Protein AF-0000000072276177 (afdb_homodimer)

Foldseek 3Di:
DDDDDDDDPVVVVVLVVCCVVPVDVDSVRVVVVVVVVVVVVVVVVVVVVVVVVVVVVVVVVVVVVVVVVVVVVVVVVVVVVVD/DDDDDDDDPVVVVVLVCCCVVPVDVDSVRVVVVVVVVVVVVVVVVVVVVVVVVVVVVVVVVVVVVVVVVVVVVVVVVVVVVVD

Nearest PDB structures (foldseek):
  5zkt-assembly1_A  TM=6.495E-01  e=1.873E+00  Oryza sativa Japonica Group
  7vp2-assembly1_B  TM=6.411E-01  e=3.601E+00  Arabidopsis thaliana
  5zkt-assembly1_A  TM=6.500E-01  e=2.002E+00  Oryza sativa Japonica Group
  7vp5-assembly1_B  TM=6.465E-01  e=2.765E+00  Arabidopsis thaliana
  7vp2-assembly1_B  TM=6.416E-01  e=3.818E+00  Arabidopsis thaliana

Sequence (166 aa):
MSTNVHLTPDLERFARDCVEGGRYNNLSEVVRSGLRLLQEAEDRRRRFQSMVEAAEAEADREGSVDLEGVLAEIDGIIDASRQMSTNVHLTPDLERFARDCVEGGRYNNLSEVVRSGLRLLQEAEDRRRRFQSMVEAAEAEADREGSVDLEGVLAEIDGIIDASRQ

Solvent-accessible surface area (backbone atoms only — not comparable to full-atom values): 8896 Å² total; per-residue (Å²): 102,80,44,80,29,57,47,54,73,68,55,46,50,50,43,50,48,40,31,75,72,62,80,28,91,37,64,32,52,46,50,50,52,5,41,51,52,40,51,52,51,51,52,52,51,52,50,51,53,50,51,51,52,51,50,51,53,51,50,52,50,53,52,52,51,52,51,52,49,51,52,50,50,50,51,51,51,54,58,62,65,75,109,100,79,45,81,29,57,47,55,70,69,56,46,51,49,44,48,49,39,31,75,71,61,81,29,92,39,63,31,54,46,49,51,52,6,42,50,51,41,50,52,50,51,52,52,51,51,52,50,52,50,52,51,53,50,51,49,54,51,49,53,50,54,52,50,50,51,52,51,50,52,53,50,52,51,51,50,52,54,59,58,66,75,107

pLDDT: mean 91.01, std 6.99, range [69.88, 98.5]

InterPro domains:
  IPR010985 Ribbon-helix-helix [SSF47598] (3-43)
  IPR022789 Antitoxin ParD [PF03693] (3-73)
  IPR022789 Antitoxin ParD [PTHR36582] (2-74)
  IPR022789 Antitoxin ParD [TIGR02606] (2-62)
  IPR038296 Antitoxin ParD superfamily [G3DSA:6.10.10.120] (9-78)

Structure (mmCIF, N/CA/C/O backbone):
data_AF-0000000072276177-model_v1
#
loop_
_entity.id
_entity.type
_entity.pdbx_description
1 polymer 'Predicted transcriptional regulators containing the CopG/Arc/MetJ DNA-binding domain'
#
loop_
_atom_site.group_PDB
_atom_site.id
_atom_site.type_symbol
_atom_site.label_atom_id
_atom_site.label_alt_id
_atom_site.label_comp_id
_atom_site.label_asym_id
_atom_site.label_entity_id
_atom_site.label_seq_id
_atom_site.pdbx_PDB_ins_code
_atom_site.Cartn_x
_atom_site.Cartn_y
_atom_site.Cartn_z
_atom_site.occupancy
_atom_site.B_iso_or_equiv
_atom_site.auth_seq_id
_atom_site.auth_comp_id
_atom_site.auth_asym_id
_atom_site.auth_atom_id
_atom_site.pdbx_PDB_model_num
ATOM 1 N N . MET A 1 1 ? 23.438 -3.168 7.363 1 72.31 1 MET A N 1
ATOM 2 C CA . MET A 1 1 ? 24.188 -3.172 6.113 1 72.31 1 MET A CA 1
ATOM 3 C C . MET A 1 1 ? 23.672 -2.1 5.16 1 72.31 1 MET A C 1
ATOM 5 O O . MET A 1 1 ? 22.484 -1.741 5.207 1 72.31 1 MET A O 1
ATOM 9 N N . SER A 1 2 ? 24.516 -1.296 4.633 1 89.12 2 SER A N 1
ATOM 10 C CA . SER A 1 2 ? 24.172 -0.251 3.678 1 89.12 2 SER A CA 1
ATOM 11 C C . SER A 1 2 ? 23.906 -0.836 2.293 1 89.12 2 SER A C 1
ATOM 13 O O . SER A 1 2 ? 24.547 -1.812 1.896 1 89.12 2 SER A O 1
ATOM 15 N N . THR A 1 3 ? 22.875 -0.437 1.568 1 91.56 3 THR A N 1
ATOM 16 C CA . THR A 1 3 ? 22.484 -0.865 0.228 1 91.56 3 THR A CA 1
ATOM 17 C C . THR A 1 3 ? 22.516 0.312 -0.742 1 91.56 3 THR A C 1
ATOM 19 O O . THR A 1 3 ? 21.984 1.385 -0.435 1 91.56 3 THR A O 1
ATOM 22 N N . ASN A 1 4 ? 23.188 0.06 -1.918 1 95.5 4 ASN A N 1
ATOM 23 C CA . ASN A 1 4 ? 23.203 1.071 -2.969 1 95.5 4 ASN A CA 1
ATOM 24 C C . ASN A 1 4 ? 22.109 0.831 -4.004 1 95.5 4 ASN A C 1
ATOM 26 O O . ASN A 1 4 ? 22.062 -0.233 -4.625 1 95.5 4 ASN A O 1
ATOM 30 N N . VAL A 1 5 ? 21.297 1.894 -4.16 1 96.62 5 VAL A N 1
ATOM 31 C CA . VAL A 1 5 ? 20.172 1.716 -5.078 1 96.62 5 VAL A CA 1
ATOM 32 C C . VAL A 1 5 ? 20.094 2.91 -6.027 1 96.62 5 VAL A C 1
ATOM 34 O O . VAL A 1 5 ? 20.547 4.008 -5.691 1 96.62 5 VAL A O 1
ATOM 37 N N . HIS A 1 6 ? 19.562 2.607 -7.246 1 97 6 HIS A N 1
ATOM 38 C CA . HIS A 1 6 ? 19.312 3.654 -8.234 1 97 6 HIS A CA 1
ATOM 39 C C . HIS A 1 6 ? 17.828 4.051 -8.25 1 97 6 HIS A C 1
ATOM 41 O O . HIS A 1 6 ? 16.953 3.201 -8.445 1 97 6 HIS A O 1
ATOM 47 N N . LEU A 1 7 ? 17.672 5.391 -8.008 1 97.44 7 LEU A N 1
ATOM 48 C CA . LEU A 1 7 ? 16.312 5.918 -8.023 1 97.44 7 LEU A CA 1
ATOM 49 C C . LEU A 1 7 ? 16.078 6.762 -9.273 1 97.44 7 LEU A C 1
ATOM 51 O O . LEU A 1 7 ? 17.016 7.34 -9.828 1 97.44 7 LEU A O 1
ATOM 55 N N . THR A 1 8 ? 14.836 6.762 -9.758 1 97 8 THR A N 1
ATOM 56 C CA . THR A 1 8 ? 14.461 7.738 -10.773 1 97 8 THR A CA 1
ATOM 57 C C . THR A 1 8 ? 14.438 9.148 -10.188 1 97 8 THR A C 1
ATOM 59 O O . THR A 1 8 ? 14.297 9.32 -8.977 1 97 8 THR A O 1
ATOM 62 N N . PRO A 1 9 ? 14.547 10.172 -11.039 1 96.81 9 PRO A N 1
ATOM 63 C CA . PRO A 1 9 ? 14.5 11.547 -10.547 1 96.81 9 PRO A CA 1
ATOM 64 C C . PRO A 1 9 ? 13.234 11.852 -9.75 1 96.81 9 PRO A C 1
ATOM 66 O O . PRO A 1 9 ? 13.289 12.531 -8.727 1 96.81 9 PRO A O 1
ATOM 69 N N . ASP A 1 10 ? 12.125 11.32 -10.195 1 97 10 ASP A N 1
ATOM 70 C CA . ASP A 1 10 ? 10.844 11.57 -9.547 1 97 10 ASP A CA 1
ATOM 71 C C . ASP A 1 10 ? 10.805 10.969 -8.148 1 97 10 ASP A C 1
ATOM 73 O O . ASP A 1 10 ? 10.375 11.617 -7.191 1 97 10 ASP A O 1
ATOM 77 N N . LEU A 1 11 ? 11.32 9.781 -8.039 1 97.44 11 LEU A N 1
ATOM 78 C CA . LEU A 1 11 ? 11.305 9.109 -6.746 1 97.44 11 LEU A CA 1
ATOM 79 C C . LEU A 1 11 ? 12.32 9.727 -5.793 1 97.44 11 LEU A C 1
ATOM 81 O O . LEU A 1 11 ? 12.094 9.781 -4.586 1 97.44 11 LEU A O 1
ATOM 85 N N . GLU A 1 12 ? 13.383 10.148 -6.363 1 96.81 12 GLU A N 1
ATOM 86 C CA . GLU A 1 12 ? 14.375 10.859 -5.559 1 96.81 12 GLU A CA 1
ATOM 87 C C . GLU A 1 12 ? 13.789 12.141 -4.977 1 96.81 12 GLU A C 1
ATOM 89 O O . GLU A 1 12 ? 13.969 12.43 -3.791 1 96.81 12 GLU A O 1
ATOM 94 N N . ARG A 1 13 ? 13.156 12.898 -5.805 1 96.75 13 ARG A N 1
ATOM 95 C CA . ARG A 1 13 ? 12.516 14.133 -5.352 1 96.75 13 ARG A CA 1
ATOM 96 C C . ARG A 1 13 ? 11.469 13.844 -4.281 1 96.75 13 ARG A C 1
ATOM 98 O O . ARG A 1 13 ? 11.43 14.523 -3.25 1 96.75 13 ARG A O 1
ATOM 105 N N . PHE A 1 14 ? 10.703 12.828 -4.508 1 97.62 14 PHE A N 1
ATOM 106 C CA . PHE A 1 14 ? 9.672 12.438 -3.551 1 97.62 14 PHE A CA 1
ATOM 107 C C . PHE A 1 14 ? 10.289 12.102 -2.197 1 97.62 14 PHE A C 1
ATOM 109 O O . PHE A 1 14 ? 9.82 12.586 -1.162 1 97.62 14 PHE A O 1
ATOM 116 N N . ALA A 1 15 ? 11.344 11.312 -2.25 1 97.19 15 ALA A N 1
ATOM 117 C CA . ALA A 1 15 ? 11.992 10.898 -1.007 1 97.19 15 ALA A CA 1
ATOM 118 C C . ALA A 1 15 ? 12.57 12.094 -0.262 1 97.19 15 ALA A C 1
ATOM 120 O O . ALA A 1 15 ? 12.43 12.203 0.959 1 97.19 15 ALA A O 1
ATOM 121 N N . ARG A 1 16 ? 13.133 13.039 -1.008 1 96.38 16 ARG A N 1
ATOM 122 C CA . ARG A 1 16 ? 13.695 14.242 -0.401 1 96.38 16 ARG A CA 1
ATOM 123 C C . ARG A 1 16 ? 12.594 15.109 0.206 1 96.38 16 ARG A C 1
ATOM 125 O O . ARG A 1 16 ? 12.766 15.664 1.296 1 96.38 16 ARG A O 1
ATOM 132 N N . ASP A 1 17 ? 11.523 15.219 -0.535 1 96.19 17 ASP A N 1
ATOM 133 C CA . ASP A 1 17 ? 10.391 16 -0.046 1 96.19 17 ASP A CA 1
ATOM 134 C C . ASP A 1 17 ? 9.852 15.43 1.265 1 96.19 17 ASP A C 1
ATOM 136 O O . ASP A 1 17 ? 9.453 16.172 2.158 1 96.19 17 ASP A O 1
ATOM 140 N N . CYS A 1 18 ? 9.875 14.133 1.376 1 95.44 18 CYS A N 1
ATOM 141 C CA . CYS A 1 18 ? 9.414 13.461 2.59 1 95.44 18 CYS A CA 1
ATOM 142 C C . CYS A 1 18 ? 10.305 13.82 3.775 1 95.44 18 CYS A C 1
ATOM 144 O O . CYS A 1 18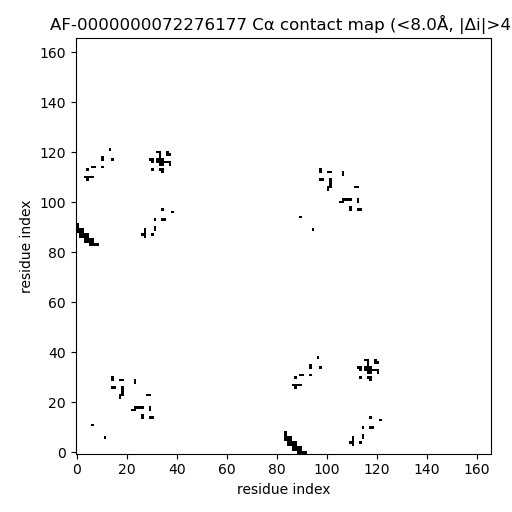 ? 9.812 14.039 4.883 1 95.44 18 CYS A O 1
ATOM 146 N N . VAL A 1 19 ? 11.562 13.859 3.527 1 97.06 19 VAL A N 1
ATOM 147 C CA . VAL A 1 19 ? 12.516 14.188 4.586 1 97.06 19 VAL A CA 1
ATOM 148 C C . VAL A 1 19 ? 12.383 15.656 4.969 1 97.06 19 VAL A C 1
ATOM 150 O O . VAL A 1 19 ? 12.305 15.992 6.152 1 97.06 19 VAL A O 1
ATOM 153 N N . GLU A 1 20 ? 12.25 16.531 3.977 1 96.12 20 GLU A N 1
ATOM 154 C CA . GLU A 1 20 ? 12.164 17.969 4.191 1 96.12 20 GLU A CA 1
ATOM 155 C C . GLU A 1 20 ? 10.859 18.359 4.879 1 96.12 20 GLU A C 1
ATOM 157 O O . GLU A 1 20 ? 10.812 19.312 5.656 1 96.12 20 GLU A O 1
ATOM 162 N N . GLY A 1 21 ? 9.82 17.578 4.574 1 93.25 21 GLY A N 1
ATOM 163 C CA . GLY A 1 21 ? 8.516 17.828 5.16 1 93.25 21 GLY A CA 1
ATOM 164 C C . GLY A 1 21 ? 8.406 17.375 6.602 1 93.25 21 GLY A C 1
ATOM 165 O O . GLY A 1 21 ? 7.41 17.656 7.273 1 93.25 21 GLY A O 1
ATOM 166 N N . GLY A 1 22 ? 9.469 16.625 7.066 1 90.81 22 GLY A N 1
ATOM 167 C CA . GLY A 1 22 ? 9.539 16.266 8.477 1 90.81 22 GLY A CA 1
ATOM 168 C C . GLY A 1 22 ? 8.906 14.922 8.781 1 90.81 22 GLY A C 1
ATOM 169 O O . GLY A 1 22 ? 8.867 14.5 9.938 1 90.81 22 GLY A O 1
ATOM 170 N N . ARG A 1 23 ? 8.492 14.211 7.961 1 87.69 23 ARG A N 1
ATOM 171 C CA . ARG A 1 23 ? 7.82 12.938 8.172 1 87.69 23 ARG A CA 1
ATOM 172 C C . ARG A 1 23 ? 8.836 11.82 8.438 1 87.69 23 ARG A C 1
ATOM 174 O O . ARG A 1 23 ? 8.508 10.82 9.07 1 87.69 23 ARG A O 1
ATOM 181 N N . TYR A 1 24 ? 9.953 12.086 7.93 1 95.44 24 TYR A N 1
ATOM 182 C CA . TYR A 1 24 ? 11.039 11.125 8.055 1 95.44 24 TYR A CA 1
ATOM 183 C C . TYR A 1 24 ? 12.344 11.812 8.438 1 95.44 24 TYR A C 1
ATOM 185 O O . TYR A 1 24 ? 12.586 12.961 8.055 1 95.44 24 TYR A O 1
ATOM 193 N N . ASN A 1 25 ? 13.141 11.125 9.102 1 96.12 25 ASN A N 1
ATOM 194 C CA . ASN A 1 25 ? 14.398 11.703 9.57 1 96.12 25 ASN A CA 1
ATOM 195 C C . ASN A 1 25 ? 15.461 11.703 8.477 1 96.12 25 ASN A C 1
ATOM 197 O O . ASN A 1 25 ? 16.391 12.508 8.508 1 96.12 25 ASN A O 1
ATOM 201 N N . ASN A 1 26 ? 15.406 10.711 7.625 1 96.69 26 ASN A N 1
ATOM 202 C CA . ASN A 1 26 ? 16.391 10.594 6.559 1 96.69 26 ASN A CA 1
ATOM 203 C C . ASN A 1 26 ? 15.883 9.711 5.418 1 96.69 26 ASN A C 1
ATOM 205 O O . ASN A 1 26 ? 14.781 9.164 5.5 1 96.69 26 ASN A O 1
ATOM 209 N N . LEU A 1 27 ? 16.625 9.625 4.395 1 96.06 27 LEU A N 1
ATOM 210 C CA . LEU A 1 27 ? 16.25 8.891 3.188 1 96.06 27 LEU A CA 1
ATOM 211 C C . LEU A 1 27 ? 16.094 7.406 3.482 1 96.06 27 LEU A C 1
ATOM 213 O O . LEU A 1 27 ? 15.211 6.75 2.92 1 96.06 27 LEU A O 1
ATOM 217 N N . SER A 1 28 ? 16.922 6.855 4.379 1 97.69 28 SER A N 1
ATOM 218 C CA . SER A 1 28 ? 16.812 5.445 4.738 1 97.69 28 SER A CA 1
ATOM 219 C C . SER A 1 28 ? 15.453 5.129 5.355 1 97.69 28 SER A C 1
ATOM 221 O O . SER A 1 28 ? 14.875 4.078 5.082 1 97.69 28 SER A O 1
ATOM 223 N N . GLU A 1 29 ? 15 6.07 6.133 1 98.06 29 GLU A N 1
ATOM 224 C CA . GLU A 1 29 ? 13.695 5.887 6.754 1 98.06 29 GLU A CA 1
ATOM 225 C C . GLU A 1 29 ? 12.578 5.883 5.707 1 98.06 29 GLU A C 1
ATOM 227 O O . GLU A 1 29 ? 11.633 5.098 5.805 1 98.06 29 GLU A O 1
ATOM 232 N N . VAL A 1 30 ? 12.68 6.641 4.738 1 98.25 30 VAL A N 1
ATOM 233 C CA . VAL A 1 30 ? 11.711 6.703 3.652 1 98.25 30 VAL A CA 1
ATOM 234 C C . VAL A 1 30 ? 11.703 5.379 2.891 1 98.25 30 VAL A C 1
ATOM 236 O O . VAL A 1 30 ? 10.641 4.789 2.676 1 98.25 30 VAL A O 1
ATOM 239 N N . VAL A 1 31 ? 12.852 4.914 2.561 1 98 31 VAL A N 1
ATOM 240 C CA . VAL A 1 31 ? 13 3.684 1.792 1 98 31 VAL A CA 1
ATOM 241 C C . VAL A 1 31 ? 12.453 2.504 2.596 1 98 31 VAL A C 1
ATOM 243 O O . VAL A 1 31 ? 11.719 1.673 2.064 1 98 31 VAL A O 1
ATOM 246 N N . ARG A 1 32 ? 12.797 2.492 3.916 1 98.25 32 ARG A N 1
ATOM 247 C CA . ARG A 1 32 ? 12.305 1.404 4.75 1 98.25 32 ARG A CA 1
ATOM 248 C C . ARG A 1 32 ? 10.781 1.418 4.816 1 98.25 32 ARG A C 1
ATOM 250 O O . ARG A 1 32 ? 10.141 0.364 4.766 1 98.25 32 ARG A O 1
ATOM 257 N N . SER A 1 33 ? 10.219 2.59 4.887 1 98.38 33 SER A N 1
ATOM 258 C CA . SER A 1 33 ? 8.766 2.705 4.898 1 98.38 33 SER A CA 1
ATOM 259 C C . SER A 1 33 ? 8.156 2.195 3.594 1 98.38 33 SER A C 1
ATOM 261 O O . SER A 1 33 ? 7.16 1.474 3.609 1 98.38 33 SER A O 1
ATOM 263 N N . GLY A 1 34 ? 8.773 2.537 2.455 1 98.5 34 GLY A N 1
ATOM 264 C CA . GLY A 1 34 ? 8.32 2.018 1.173 1 98.5 34 GLY A CA 1
ATOM 265 C C . GLY A 1 34 ? 8.406 0.505 1.08 1 98.5 34 GLY A C 1
ATOM 266 O O . GLY A 1 34 ? 7.461 -0.146 0.626 1 98.5 34 GLY A O 1
ATOM 267 N N . LEU A 1 35 ? 9.477 -0.053 1.535 1 98.5 35 LEU A N 1
ATOM 268 C CA . LEU A 1 35 ? 9.68 -1.496 1.465 1 98.5 35 LEU A CA 1
ATOM 269 C C . LEU A 1 35 ? 8.703 -2.225 2.387 1 98.5 35 LEU A C 1
ATOM 271 O O . LEU A 1 35 ? 8.266 -3.334 2.078 1 98.5 35 LEU A O 1
ATOM 275 N N . ARG A 1 36 ? 8.375 -1.591 3.537 1 98.44 36 ARG A N 1
ATOM 276 C CA . ARG A 1 36 ? 7.387 -2.197 4.422 1 98.44 36 ARG A CA 1
ATOM 277 C C . ARG A 1 36 ? 6.023 -2.271 3.744 1 98.44 36 ARG A C 1
ATOM 279 O O . ARG A 1 36 ? 5.316 -3.275 3.867 1 98.44 36 ARG A O 1
ATOM 286 N N . LEU A 1 37 ? 5.742 -1.209 3.041 1 97.94 37 LEU A N 1
ATOM 287 C CA . LEU A 1 37 ? 4.484 -1.208 2.307 1 97.94 37 LEU A CA 1
ATOM 288 C C . LEU A 1 37 ? 4.496 -2.27 1.211 1 97.94 37 LEU A C 1
ATOM 290 O O . LEU A 1 37 ? 3.498 -2.969 1.009 1 97.94 37 LEU A O 1
ATOM 294 N N . LEU A 1 38 ? 5.598 -2.406 0.466 1 98.19 38 LEU A N 1
ATOM 295 C CA . LEU A 1 38 ? 5.711 -3.422 -0.575 1 98.19 38 LEU A CA 1
ATOM 296 C C . LEU A 1 38 ? 5.617 -4.82 0.02 1 98.19 38 LEU A C 1
ATOM 298 O O . LEU A 1 38 ? 4.98 -5.707 -0.558 1 98.19 38 LEU A O 1
ATOM 302 N N . GLN A 1 39 ? 6.273 -5.039 1.139 1 97.81 39 GLN A N 1
ATOM 303 C CA . GLN A 1 39 ? 6.223 -6.328 1.82 1 97.81 39 GLN A CA 1
ATOM 304 C C . GLN A 1 39 ? 4.789 -6.695 2.199 1 97.81 39 GLN A C 1
ATOM 306 O O . GLN A 1 39 ? 4.355 -7.828 1.988 1 97.81 39 GLN A O 1
ATOM 311 N N . GLU A 1 40 ? 4.055 -5.742 2.777 1 96.75 40 GLU A N 1
ATOM 312 C CA . GLU A 1 40 ? 2.654 -5.953 3.137 1 96.75 40 GLU A CA 1
ATOM 313 C C . GLU A 1 40 ? 1.816 -6.293 1.907 1 96.75 40 GLU A C 1
ATOM 315 O O . GLU A 1 40 ? 0.972 -7.191 1.955 1 96.75 40 GLU A O 1
ATOM 320 N N . ALA A 1 41 ? 2.084 -5.578 0.858 1 94.38 41 ALA A N 1
ATOM 321 C CA . ALA A 1 41 ? 1.361 -5.816 -0.388 1 94.38 41 ALA A CA 1
ATOM 322 C C . ALA A 1 41 ? 1.628 -7.223 -0.915 1 94.38 41 ALA A C 1
ATOM 324 O O . ALA A 1 41 ? 0.706 -7.914 -1.355 1 94.38 41 ALA A O 1
ATOM 325 N N . GLU A 1 42 ? 2.891 -7.598 -0.87 1 94.69 42 GLU A N 1
ATOM 326 C CA . GLU A 1 42 ? 3.264 -8.93 -1.326 1 94.69 42 GLU A CA 1
ATOM 327 C C . GLU A 1 42 ? 2.627 -10.008 -0.457 1 94.69 42 GLU A C 1
ATOM 329 O O . GLU A 1 42 ? 2.191 -11.047 -0.964 1 94.69 42 GLU A O 1
ATOM 334 N N . ASP A 1 43 ? 2.547 -9.805 0.839 1 94.5 43 ASP A N 1
ATOM 335 C CA . ASP A 1 43 ? 1.921 -10.75 1.758 1 94.5 43 ASP A CA 1
ATOM 336 C C . ASP A 1 43 ? 0.431 -10.906 1.459 1 94.5 43 ASP A C 1
ATOM 338 O O . ASP A 1 43 ? -0.1 -12.016 1.471 1 94.5 43 ASP A O 1
ATOM 342 N N . ARG A 1 44 ? -0.207 -9.781 1.247 1 92.44 44 ARG A N 1
ATOM 343 C CA . ARG A 1 44 ? -1.624 -9.805 0.9 1 92.44 44 ARG A CA 1
ATOM 344 C C . ARG A 1 44 ? -1.857 -10.57 -0.397 1 92.44 44 ARG A C 1
ATOM 346 O O . ARG A 1 44 ? -2.791 -11.367 -0.492 1 92.44 44 ARG A O 1
ATOM 353 N N . ARG A 1 45 ? -1.051 -10.297 -1.385 1 91.19 45 ARG A N 1
ATOM 354 C CA . ARG A 1 45 ? -1.146 -10.992 -2.664 1 91.19 45 ARG A CA 1
ATOM 355 C C . ARG A 1 45 ? -0.985 -12.492 -2.48 1 91.19 45 ARG A C 1
ATOM 357 O O . ARG A 1 45 ? -1.738 -13.281 -3.059 1 91.19 45 ARG A O 1
ATOM 364 N N . ARG A 1 46 ? -0.028 -12.906 -1.72 1 90.88 46 ARG A N 1
ATOM 365 C CA . ARG A 1 46 ? 0.231 -14.328 -1.486 1 90.88 46 ARG A CA 1
ATOM 366 C C . ARG A 1 46 ? -0.943 -14.984 -0.773 1 90.88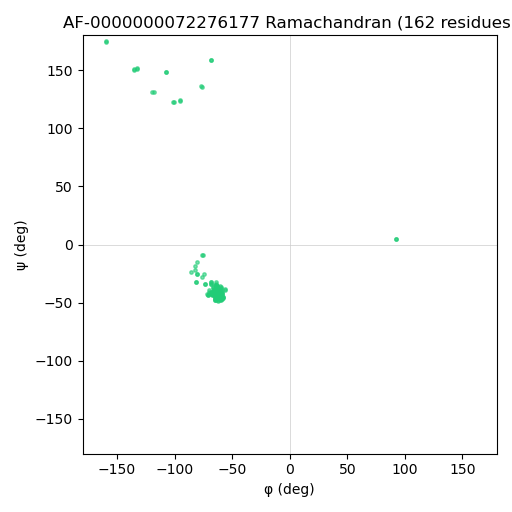 46 ARG A C 1
ATOM 368 O O . ARG A 1 46 ? -1.323 -16.109 -1.104 1 90.88 46 ARG A O 1
ATOM 375 N N . ARG A 1 47 ? -1.531 -14.32 0.176 1 92.88 47 ARG A N 1
ATOM 376 C CA . ARG A 1 47 ? -2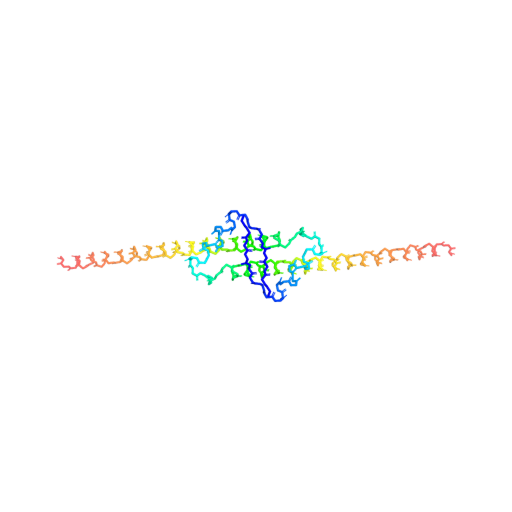.689 -14.836 0.894 1 92.88 47 ARG A CA 1
ATOM 377 C C . ARG A 1 47 ? -3.877 -15.023 -0.045 1 92.88 47 ARG A C 1
ATOM 379 O O . ARG A 1 47 ? -4.566 -16.047 0.013 1 92.88 47 ARG A O 1
ATOM 386 N N . PHE A 1 48 ? -4.098 -14.07 -0.817 1 91.62 48 PHE A N 1
ATOM 387 C CA . PHE A 1 48 ? -5.176 -14.148 -1.794 1 91.62 48 PHE A CA 1
ATOM 388 C C . PHE A 1 48 ? -4.957 -15.32 -2.748 1 91.62 48 PHE A C 1
ATOM 390 O O . PHE A 1 48 ? -5.871 -16.109 -2.994 1 91.62 48 PHE A O 1
ATOM 397 N N . GLN A 1 49 ? -3.752 -15.43 -3.268 1 91.5 49 GLN A N 1
ATOM 398 C CA . GLN A 1 49 ? -3.426 -16.516 -4.184 1 91.5 49 GLN A CA 1
ATOM 399 C C . GLN A 1 49 ? -3.631 -17.875 -3.523 1 91.5 49 GLN A C 1
ATOM 401 O O . GLN A 1 49 ? -4.16 -18.797 -4.145 1 91.5 49 GLN A O 1
ATOM 406 N N . SER A 1 50 ? -3.295 -17.953 -2.285 1 94.31 50 SER A N 1
ATOM 407 C CA . SER A 1 50 ? -3.475 -19.203 -1.539 1 94.31 50 SER A CA 1
ATOM 408 C C . SER A 1 50 ? -4.953 -19.531 -1.367 1 94.31 50 SER A C 1
ATOM 410 O O . SER A 1 50 ? -5.344 -20.703 -1.446 1 94.31 50 SER A O 1
ATOM 412 N N . MET A 1 51 ? -5.688 -18.5 -1.085 1 92.44 51 MET A N 1
ATOM 413 C CA . MET A 1 51 ? -7.133 -18.672 -0.947 1 92.44 51 MET A CA 1
ATOM 414 C C . MET A 1 51 ? -7.75 -19.156 -2.258 1 92.44 51 MET A C 1
ATOM 416 O O . MET A 1 51 ? -8.594 -20.047 -2.26 1 92.44 51 MET A O 1
ATOM 420 N N . VAL A 1 52 ? -7.344 -18.609 -3.348 1 93.31 52 VAL A N 1
ATOM 421 C CA . VAL A 1 52 ? -7.828 -18.969 -4.672 1 93.31 52 VAL A CA 1
ATOM 422 C C . VAL A 1 52 ? -7.438 -20.422 -4.984 1 93.31 52 VAL A C 1
ATOM 424 O O . VAL A 1 52 ? -8.266 -21.203 -5.449 1 93.31 52 VAL A O 1
ATOM 427 N N . GLU A 1 53 ? -6.195 -20.75 -4.75 1 93.62 53 GLU A N 1
ATOM 428 C CA . GLU A 1 53 ? -5.715 -22.109 -4.984 1 93.62 53 GLU A CA 1
ATOM 429 C C . GLU A 1 53 ? -6.504 -23.125 -4.156 1 93.62 53 GLU A C 1
ATOM 431 O O . GLU A 1 53 ? -6.859 -24.203 -4.652 1 93.62 53 GLU A O 1
ATOM 436 N N . ALA A 1 54 ? -6.801 -22.828 -2.92 1 92.5 54 ALA A N 1
ATOM 437 C CA . ALA A 1 54 ? -7.578 -23.703 -2.045 1 92.5 54 ALA A CA 1
ATOM 438 C C . ALA A 1 54 ? -9.008 -23.875 -2.562 1 92.5 54 ALA A C 1
ATOM 440 O O . ALA A 1 54 ? -9.555 -24.969 -2.547 1 92.5 54 ALA A O 1
ATOM 441 N N . ALA A 1 55 ? -9.562 -22.797 -2.99 1 88.94 55 ALA A N 1
ATOM 442 C CA . ALA A 1 55 ? -10.914 -22.797 -3.539 1 88.94 55 ALA A CA 1
ATOM 443 C C . ALA A 1 55 ? -10.984 -23.656 -4.809 1 88.94 55 ALA A C 1
ATOM 445 O O . ALA A 1 55 ? -11.938 -24.406 -5.004 1 88.94 55 ALA A O 1
ATOM 446 N N . GLU A 1 56 ? -10.047 -23.516 -5.602 1 92.25 56 GLU A N 1
ATOM 447 C CA . GLU A 1 56 ? -9.961 -24.297 -6.828 1 92.25 56 GLU A CA 1
ATOM 448 C C . GLU A 1 56 ? -9.781 -25.781 -6.52 1 92.25 56 GLU A C 1
ATOM 450 O O . GLU A 1 56 ? -10.414 -26.641 -7.152 1 92.25 56 GLU A O 1
ATOM 455 N N . ALA A 1 57 ? -8.992 -26.078 -5.594 1 92.06 57 ALA A N 1
ATOM 456 C CA . ALA A 1 57 ? -8.758 -27.469 -5.188 1 92.06 57 ALA A CA 1
ATOM 457 C C . ALA A 1 57 ? -10.031 -28.094 -4.633 1 92.06 57 ALA A C 1
ATOM 459 O O . ALA A 1 57 ? -10.328 -29.266 -4.922 1 92.06 57 ALA A O 1
ATOM 460 N N . GLU A 1 58 ? -10.789 -27.328 -3.812 1 88.88 58 GLU A N 1
ATOM 461 C CA . GLU A 1 58 ? -12.055 -27.797 -3.26 1 88.88 58 GLU A CA 1
ATOM 462 C C . GLU A 1 58 ? -13.086 -28.016 -4.359 1 88.88 58 GLU A C 1
ATOM 464 O O . GLU A 1 58 ? -13.797 -29.031 -4.355 1 88.88 58 GLU A O 1
ATOM 469 N N . ALA A 1 59 ? -13.102 -27.156 -5.305 1 88.12 59 ALA A N 1
ATOM 470 C CA . ALA A 1 59 ? -14.016 -27.281 -6.438 1 88.12 59 ALA A CA 1
ATOM 471 C C . ALA A 1 59 ? -13.672 -28.516 -7.281 1 88.12 59 ALA A C 1
ATOM 473 O O . ALA A 1 59 ? -14.57 -29.234 -7.711 1 88.12 59 ALA A O 1
ATOM 474 N N . ASP A 1 60 ? -12.492 -28.719 -7.465 1 88.75 60 ASP A N 1
ATOM 475 C CA . ASP A 1 60 ? -12.039 -29.891 -8.203 1 88.75 60 ASP A CA 1
ATOM 476 C C . ASP A 1 60 ? -12.414 -31.172 -7.473 1 88.75 60 ASP A C 1
ATOM 478 O O . ASP A 1 60 ? -12.82 -32.156 -8.102 1 88.75 60 ASP A O 1
ATOM 482 N N . ARG A 1 61 ? -12.383 -31.172 -6.176 1 89 61 ARG A N 1
ATOM 483 C CA . ARG A 1 61 ? -12.742 -32.344 -5.371 1 89 61 ARG A CA 1
ATOM 484 C C . ARG A 1 61 ? -14.242 -32.594 -5.414 1 89 61 ARG A C 1
ATOM 486 O O . ARG A 1 61 ? -14.672 -33.75 -5.559 1 89 61 ARG A O 1
ATOM 493 N N . GLU A 1 62 ? -14.984 -31.562 -5.309 1 82.69 62 GLU A N 1
ATOM 494 C CA . GLU A 1 62 ? -16.438 -31.703 -5.359 1 82.69 62 GLU A CA 1
ATOM 495 C C . GLU A 1 62 ? -16.906 -32.156 -6.742 1 82.69 62 GLU A C 1
ATOM 497 O O . GLU A 1 62 ? -17.812 -32.969 -6.859 1 82.69 62 GLU A O 1
ATOM 502 N N . GLY A 1 63 ? -16.297 -31.594 -7.688 1 79.31 63 GLY A N 1
ATOM 503 C CA . GLY A 1 63 ? -16.594 -32.031 -9.047 1 79.31 63 GLY A CA 1
ATOM 504 C C . GLY A 1 63 ? -16.219 -33.469 -9.305 1 79.31 63 GLY A C 1
ATOM 505 O O . GLY A 1 63 ? -16.953 -34.188 -9.984 1 79.31 63 GLY A O 1
ATOM 506 N N . SER A 1 64 ? -15.188 -33.938 -8.875 1 83.06 64 SER A N 1
ATOM 507 C CA . SER A 1 64 ? -14.734 -35.312 -9.008 1 83.06 64 SER A CA 1
ATOM 508 C C . SER A 1 64 ? -15.656 -36.281 -8.266 1 83.06 64 SER A C 1
ATOM 510 O O . SER A 1 64 ? -15.977 -37.344 -8.766 1 83.06 64 SER A O 1
ATOM 512 N N . VAL A 1 65 ? -16.219 -35.938 -7.16 1 82 65 VAL A N 1
ATOM 513 C CA . VAL A 1 65 ? -17.125 -36.75 -6.359 1 82 65 VAL A CA 1
ATOM 514 C C . VAL A 1 65 ? -18.453 -36.906 -7.086 1 82 65 VAL A C 1
ATOM 516 O O . VAL A 1 65 ? -19.016 -38 -7.117 1 82 65 VAL A O 1
ATOM 519 N N . ASP A 1 66 ? -18.844 -35.812 -7.648 1 76.94 66 ASP A N 1
ATOM 520 C CA . ASP A 1 66 ? -20.109 -35.875 -8.375 1 76.94 66 ASP A CA 1
ATOM 521 C C . ASP A 1 66 ? -20 -36.781 -9.586 1 76.94 66 ASP A C 1
ATOM 523 O O . ASP A 1 66 ? -20.891 -37.625 -9.812 1 76.94 66 ASP A O 1
ATOM 527 N N . LEU A 1 67 ? -18.922 -36.781 -10.297 1 81.12 67 LEU A N 1
ATOM 528 C CA . LEU A 1 67 ? -18.703 -37.625 -11.469 1 81.12 67 LEU A CA 1
ATOM 529 C C . LEU A 1 67 ? -18.609 -39.094 -11.07 1 81.12 67 LEU A C 1
ATOM 531 O O . L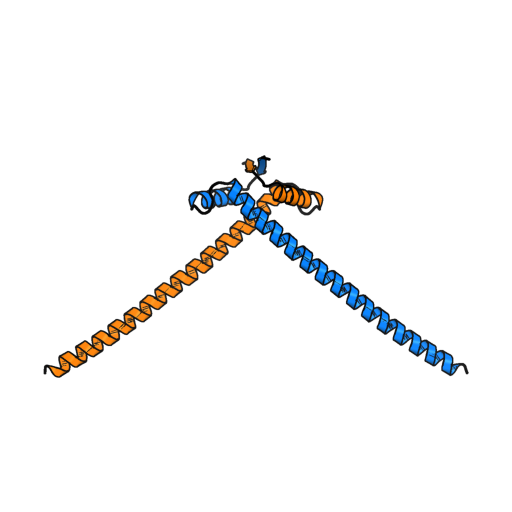EU A 1 67 ? -19.203 -39.938 -11.719 1 81.12 67 LEU A O 1
ATOM 535 N N . GLU A 1 68 ? -17.938 -39.312 -10.07 1 83.19 68 GLU A N 1
ATOM 536 C CA . GLU A 1 68 ? -17.812 -40.688 -9.57 1 83.19 68 GLU A CA 1
ATOM 537 C C . GLU A 1 68 ? -19.156 -41.219 -9.148 1 83.19 68 GLU A C 1
ATOM 539 O O . GLU A 1 68 ? -19.453 -42.406 -9.383 1 83.19 68 GLU A O 1
ATOM 544 N N . GLY A 1 69 ? -19.906 -40.406 -8.461 1 81.06 69 GLY A N 1
ATOM 545 C CA . GLY A 1 69 ? -21.25 -40.812 -8.109 1 81.06 69 GLY A CA 1
ATOM 546 C C . GLY A 1 69 ? -22.109 -41.156 -9.312 1 81.06 69 GLY A C 1
ATOM 547 O O . GLY A 1 69 ? -22.812 -42.156 -9.32 1 81.06 69 GLY A O 1
ATOM 548 N N . VAL A 1 70 ? -22.062 -40.344 -10.266 1 84.25 70 VAL A N 1
ATOM 549 C CA . VAL A 1 70 ? -22.828 -40.562 -11.477 1 84.25 70 VAL A CA 1
ATOM 550 C C . VAL A 1 70 ? -22.375 -41.844 -12.172 1 84.25 70 VAL A C 1
ATOM 552 O O . VAL A 1 70 ? -23.203 -42.625 -12.602 1 84.25 70 VAL A O 1
ATOM 555 N N . LEU A 1 71 ? -21.109 -42.094 -12.289 1 86.31 71 LEU A N 1
ATOM 556 C CA . LEU A 1 71 ? -20.562 -43.281 -12.938 1 86.31 71 LEU A CA 1
ATOM 557 C C . LEU A 1 71 ? -20.953 -44.531 -12.172 1 86.31 71 LEU A C 1
ATOM 559 O O . LEU A 1 71 ? -21.266 -45.562 -12.773 1 86.31 71 LEU A O 1
ATOM 563 N N . ALA A 1 72 ? -21 -44.438 -10.859 1 86.38 72 ALA A N 1
ATOM 564 C CA . ALA A 1 72 ? -21.422 -45.562 -10.023 1 86.38 72 ALA A CA 1
ATOM 565 C C . ALA A 1 72 ? -22.891 -45.906 -10.266 1 86.38 72 ALA A C 1
ATOM 567 O O . ALA A 1 72 ? -23.266 -47.094 -10.312 1 86.38 72 ALA A O 1
ATOM 568 N N . GLU A 1 73 ? -23.656 -44.812 -10.398 1 84.38 73 GLU A N 1
ATOM 569 C CA . GLU A 1 73 ? -25.078 -45.031 -10.664 1 84.38 73 GLU A CA 1
ATOM 570 C C . GLU A 1 73 ? -25.297 -45.688 -12.023 1 84.38 73 GLU A C 1
ATOM 572 O O . GLU A 1 73 ? -26.125 -46.594 -12.156 1 84.38 73 GLU A O 1
ATOM 577 N N . ILE A 1 74 ? -24.547 -45.281 -13.023 1 84.31 74 ILE A N 1
ATOM 578 C CA . ILE A 1 74 ? -24.641 -45.844 -14.367 1 84.31 74 ILE A CA 1
ATOM 579 C C . ILE A 1 74 ? -24.219 -47.312 -14.344 1 84.31 74 ILE A C 1
ATOM 581 O O . ILE A 1 74 ? -24.891 -48.188 -14.898 1 84.31 74 ILE A O 1
ATOM 585 N N . ASP A 1 75 ? -23.094 -47.5 -13.656 1 85.81 75 ASP A N 1
ATOM 586 C CA . ASP A 1 75 ? -22.625 -48.875 -13.508 1 85.81 75 ASP A CA 1
ATOM 587 C C . ASP A 1 75 ? -23.672 -49.75 -12.805 1 85.81 75 ASP A C 1
ATOM 589 O O . ASP A 1 75 ? -23.891 -50.906 -13.188 1 85.81 75 ASP A O 1
ATOM 593 N N . GLY A 1 76 ? -24.219 -49.156 -11.812 1 80.38 76 GLY A N 1
ATOM 594 C CA . GLY A 1 76 ? -25.312 -49.844 -11.125 1 80.38 76 GLY A CA 1
ATOM 595 C C . GLY A 1 76 ? -26.484 -50.156 -12.031 1 80.38 76 GLY A C 1
ATOM 596 O O . GLY A 1 76 ? -27.047 -51.25 -11.961 1 80.38 76 GLY A O 1
ATOM 597 N N . ILE A 1 77 ? -26.859 -49.25 -12.867 1 83.19 77 ILE A N 1
ATOM 598 C CA . ILE A 1 77 ? -27.984 -49.438 -13.773 1 83.19 77 ILE A CA 1
ATOM 599 C C . ILE A 1 77 ? -27.656 -50.5 -14.82 1 83.19 77 ILE A C 1
ATOM 601 O O . ILE A 1 77 ? -28.469 -51.375 -15.117 1 83.19 77 ILE A O 1
ATOM 605 N N . ILE A 1 78 ? -26.469 -50.5 -15.352 1 84.38 78 ILE A N 1
ATOM 606 C CA . ILE A 1 78 ? -26.016 -51.438 -16.359 1 84.38 78 ILE A CA 1
ATOM 607 C C . ILE A 1 78 ? -25.969 -52.844 -15.758 1 84.38 78 ILE A C 1
ATOM 609 O O . ILE A 1 78 ? -26.438 -53.812 -16.375 1 84.38 78 ILE A O 1
ATOM 613 N N . ASP A 1 79 ? -25.453 -52.844 -14.539 1 81.75 79 ASP A N 1
ATOM 614 C CA . ASP A 1 79 ? -25.406 -54.125 -13.859 1 81.75 79 ASP A CA 1
ATOM 615 C C . ASP A 1 79 ? -26.812 -54.688 -13.602 1 81.75 79 ASP A C 1
ATOM 617 O O . ASP A 1 79 ? -27.047 -55.875 -13.711 1 81.75 79 ASP A O 1
ATOM 621 N N . ALA A 1 80 ? -27.625 -53.812 -13.375 1 82.38 80 ALA A N 1
ATOM 622 C CA . ALA A 1 80 ? -29 -54.219 -13.07 1 82.38 80 ALA A CA 1
ATOM 623 C C . ALA A 1 80 ? -29.734 -54.688 -14.336 1 82.38 80 ALA A C 1
ATOM 625 O O . ALA A 1 80 ? -30.656 -55.5 -14.258 1 82.38 80 ALA A O 1
ATOM 626 N N . SER A 1 81 ? -29.297 -54.219 -15.43 1 78.69 81 SER A N 1
ATOM 627 C CA . SER A 1 81 ? -29.953 -54.562 -16.688 1 78.69 81 SER A CA 1
ATOM 628 C C . SER A 1 81 ? -29.422 -55.875 -17.25 1 78.69 81 SER A C 1
ATOM 630 O O . SER A 1 81 ? -30.078 -56.531 -18.047 1 78.69 81 SER A O 1
ATOM 632 N N . ARG A 1 82 ? -28.375 -56.344 -17.016 1 73.75 82 ARG A N 1
ATOM 633 C CA . ARG A 1 82 ? -27.781 -57.594 -17.516 1 73.75 82 ARG A CA 1
ATOM 634 C C . ARG A 1 82 ? -28.312 -58.781 -16.75 1 73.75 82 ARG A C 1
ATOM 636 O O . ARG A 1 82 ? -28.25 -59.906 -17.25 1 73.75 82 ARG A O 1
ATOM 643 N N . GLN A 1 83 ? -28.953 -58.656 -15.586 1 69.94 83 GLN A N 1
ATOM 644 C CA . GLN A 1 83 ? -29.594 -59.781 -14.906 1 69.94 83 GLN A CA 1
ATOM 645 C C . GLN A 1 83 ? -31.047 -59.906 -15.328 1 69.94 83 GLN A C 1
ATOM 647 O O . GLN A 1 83 ? -31.562 -61.031 -15.43 1 69.94 83 GLN A O 1
ATOM 652 N N . MET B 1 1 ? 20.828 8.711 -10.445 1 72.81 1 MET B N 1
ATOM 653 C CA . MET B 1 1 ? 21.734 8.922 -9.312 1 72.81 1 MET B CA 1
ATOM 654 C C . MET B 1 1 ? 21.609 7.777 -8.305 1 72.81 1 MET B C 1
ATOM 656 O O . MET B 1 1 ? 20.562 7.152 -8.188 1 72.81 1 MET B O 1
ATOM 660 N N . SER B 1 2 ? 22.703 7.215 -7.895 1 89.44 2 SER B N 1
ATOM 661 C CA . SER B 1 2 ? 22.734 6.137 -6.914 1 89.44 2 SER B CA 1
ATOM 662 C C . SER B 1 2 ? 22.516 6.668 -5.5 1 89.44 2 SER B C 1
ATOM 664 O O . SER B 1 2 ? 22.938 7.777 -5.18 1 89.44 2 SER B O 1
ATOM 666 N N . THR B 1 3 ? 21.719 6.043 -4.664 1 91.56 3 THR B N 1
ATOM 667 C CA . THR B 1 3 ? 21.422 6.391 -3.279 1 91.56 3 THR B CA 1
ATOM 668 C C . THR B 1 3 ? 21.828 5.258 -2.34 1 91.56 3 THR B C 1
ATOM 670 O O . THR B 1 3 ? 21.516 4.094 -2.596 1 91.56 3 THR B O 1
ATOM 673 N N . ASN B 1 4 ? 22.562 5.664 -1.259 1 95.44 4 ASN B N 1
ATOM 674 C CA . ASN B 1 4 ? 22.953 4.695 -0.236 1 95.44 4 ASN B CA 1
ATOM 675 C C . ASN B 1 4 ? 21.969 4.691 0.933 1 95.44 4 ASN B C 1
ATOM 677 O O . ASN B 1 4 ? 21.75 5.727 1.564 1 95.44 4 ASN B O 1
ATOM 681 N N . VAL B 1 5 ? 21.453 3.477 1.167 1 96.62 5 VAL B N 1
ATOM 682 C CA . VAL B 1 5 ? 20.438 3.402 2.221 1 96.62 5 VAL B CA 1
ATOM 683 C C . VAL B 1 5 ? 20.75 2.236 3.154 1 96.62 5 VAL B C 1
ATOM 685 O O . VAL B 1 5 ? 21.422 1.273 2.756 1 96.62 5 VAL B O 1
ATOM 688 N N . HIS B 1 6 ? 20.297 2.418 4.43 1 97 6 HIS B N 1
ATOM 689 C CA . HIS B 1 6 ? 20.422 1.356 5.422 1 97 6 HIS B CA 1
ATOM 690 C C . HIS B 1 6 ? 19.094 0.625 5.617 1 97 6 HIS B C 1
ATOM 692 O O . HIS B 1 6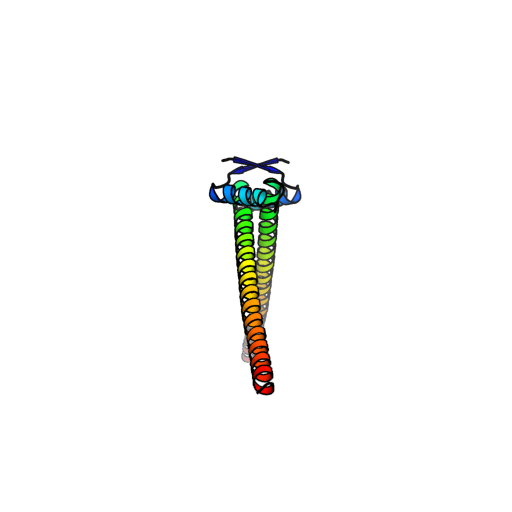 ? 18.078 1.247 5.934 1 97 6 HIS B O 1
ATOM 698 N N . LEU B 1 7 ? 19.234 -0.717 5.371 1 97.44 7 LEU B N 1
ATOM 699 C CA . LEU B 1 7 ? 18.047 -1.551 5.547 1 97.44 7 LEU B CA 1
ATOM 700 C C . LEU B 1 7 ? 18.172 -2.406 6.805 1 97.44 7 LEU B C 1
ATOM 702 O O . LEU B 1 7 ? 19.281 -2.74 7.23 1 97.44 7 LEU B O 1
ATOM 706 N N . THR B 1 8 ? 17.016 -2.682 7.43 1 97.06 8 THR B N 1
ATOM 707 C CA . THR B 1 8 ? 17.016 -3.703 8.469 1 97.06 8 THR B CA 1
ATOM 708 C C . THR B 1 8 ? 17.266 -5.086 7.875 1 97.06 8 THR B C 1
ATOM 710 O O . THR B 1 8 ? 17.016 -5.305 6.684 1 97.06 8 THR B O 1
ATOM 713 N N . PRO B 1 9 ? 17.719 -6.055 8.688 1 96.81 9 PRO B N 1
ATOM 714 C CA . PRO B 1 9 ? 17.938 -7.414 8.188 1 96.81 9 PRO B CA 1
ATOM 715 C C . PRO B 1 9 ? 16.688 -8.023 7.551 1 96.81 9 PRO B C 1
ATOM 717 O O . PRO B 1 9 ? 16.781 -8.688 6.512 1 96.81 9 PRO B O 1
ATOM 720 N N . ASP B 1 10 ? 15.547 -7.754 8.133 1 97.06 10 ASP B N 1
ATOM 721 C CA . ASP B 1 10 ? 14.289 -8.312 7.633 1 97.06 10 ASP B CA 1
ATOM 722 C C . ASP B 1 10 ? 13.945 -7.754 6.254 1 97.06 10 ASP B C 1
ATOM 724 O O . ASP B 1 10 ? 13.57 -8.5 5.348 1 97.06 10 ASP B O 1
ATOM 728 N N . LEU B 1 11 ? 14.148 -6.48 6.109 1 97.44 11 LEU B N 1
ATOM 729 C CA . LEU B 1 11 ? 13.82 -5.844 4.836 1 97.44 11 LEU B CA 1
ATOM 730 C C . LEU B 1 11 ? 14.836 -6.219 3.762 1 97.44 11 LEU B C 1
ATOM 732 O O . LEU B 1 11 ? 14.484 -6.352 2.588 1 97.44 11 LEU B O 1
ATOM 736 N N . GLU B 1 12 ? 16.031 -6.379 4.199 1 96.81 12 GLU B N 1
ATOM 737 C CA . GLU B 1 12 ? 17.047 -6.848 3.27 1 96.81 12 GLU B CA 1
ATOM 738 C C . GLU B 1 12 ? 16.719 -8.242 2.744 1 96.81 12 GLU B C 1
ATOM 740 O O . GLU B 1 12 ? 16.812 -8.5 1.543 1 96.81 12 GLU B O 1
ATOM 745 N N . ARG B 1 13 ? 16.391 -9.109 3.625 1 96.81 13 ARG B N 1
ATOM 746 C CA . ARG B 1 13 ? 16 -10.469 3.236 1 96.81 13 ARG B CA 1
ATOM 747 C C . ARG B 1 13 ? 14.797 -10.453 2.301 1 96.81 13 ARG B C 1
ATOM 749 O O . ARG B 1 13 ? 14.797 -11.133 1.274 1 96.81 13 ARG B O 1
ATOM 756 N N . PHE B 1 14 ? 13.844 -9.633 2.633 1 97.62 14 PHE B N 1
ATOM 757 C CA . PHE B 1 14 ? 12.641 -9.516 1.815 1 97.62 14 PHE B CA 1
ATOM 758 C C . PHE B 1 14 ? 12.992 -9.062 0.401 1 97.62 14 PHE B C 1
ATOM 760 O O . PHE B 1 14 ? 12.523 -9.656 -0.576 1 97.62 14 PHE B O 1
ATOM 767 N N . ALA B 1 15 ? 13.828 -8.047 0.341 1 97.25 15 ALA B N 1
ATOM 768 C CA . ALA B 1 15 ? 14.203 -7.512 -0.964 1 97.25 15 A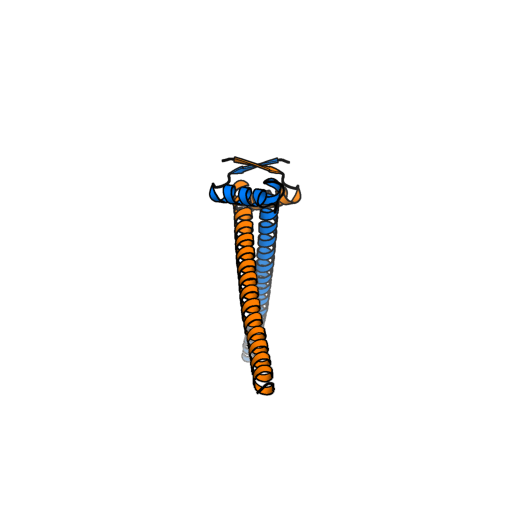LA B CA 1
ATOM 769 C C . ALA B 1 15 ? 14.953 -8.555 -1.791 1 97.25 15 ALA B C 1
ATOM 771 O O . ALA B 1 15 ? 14.695 -8.703 -2.986 1 97.25 15 ALA B O 1
ATOM 772 N N . ARG B 1 16 ? 15.82 -9.32 -1.131 1 96.44 16 ARG B N 1
ATOM 773 C CA . ARG B 1 16 ? 16.578 -10.367 -1.818 1 96.44 16 ARG B CA 1
ATOM 774 C C . ARG B 1 16 ? 15.648 -11.484 -2.301 1 96.44 16 ARG B C 1
ATOM 776 O O . ARG B 1 16 ? 15.805 -11.992 -3.414 1 96.44 16 ARG B O 1
ATOM 783 N N . ASP B 1 17 ? 14.727 -11.836 -1.44 1 96.19 17 ASP B N 1
ATOM 784 C CA . ASP B 1 17 ? 13.766 -12.867 -1.799 1 96.19 17 ASP B CA 1
ATOM 785 C C . ASP B 1 17 ? 12.945 -12.461 -3.025 1 96.19 17 ASP B C 1
ATOM 787 O O . ASP B 1 17 ? 12.633 -13.289 -3.873 1 96.19 17 ASP B O 1
ATOM 791 N N . CYS B 1 18 ? 12.641 -11.188 -3.117 1 95.5 18 CYS B N 1
ATOM 792 C CA . CYS B 1 18 ? 11.891 -10.664 -4.258 1 95.5 18 CYS B CA 1
ATOM 793 C C . CYS B 1 18 ? 12.688 -10.82 -5.547 1 95.5 18 CYS B C 1
ATOM 795 O O . CYS B 1 18 ? 12.133 -11.164 -6.59 1 95.5 18 CYS B O 1
ATOM 797 N N . VAL B 1 19 ? 13.953 -10.57 -5.457 1 97.06 19 VAL B N 1
ATOM 798 C CA . VAL B 1 19 ? 14.812 -10.672 -6.629 1 97.06 19 VAL B CA 1
ATOM 799 C C . VAL B 1 19 ? 14.984 -12.141 -7.012 1 97.06 19 VAL B C 1
ATOM 801 O O . VAL B 1 19 ? 14.852 -12.5 -8.18 1 97.06 19 VAL B O 1
ATOM 804 N N . GLU B 1 20 ? 15.195 -13 -6.016 1 96.25 20 GLU B N 1
ATOM 805 C CA . GLU B 1 20 ? 15.43 -14.422 -6.238 1 96.25 20 GLU B CA 1
ATOM 806 C C . GLU B 1 20 ? 14.172 -15.117 -6.766 1 96.25 20 GLU B C 1
ATOM 808 O O . GLU B 1 20 ? 14.266 -16.062 -7.543 1 96.25 20 GLU B O 1
ATOM 813 N N . GLY B 1 21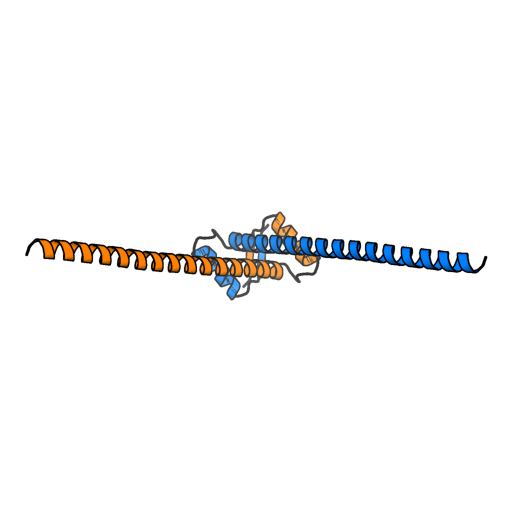 ? 13.023 -14.609 -6.32 1 93.31 21 GLY B N 1
ATOM 814 C CA . GLY B 1 21 ? 11.75 -15.172 -6.742 1 93.31 21 GLY B CA 1
ATOM 815 C C . GLY B 1 21 ? 11.367 -14.781 -8.156 1 93.31 21 GLY B C 1
ATOM 816 O O . GLY B 1 21 ? 10.391 -15.297 -8.703 1 93.31 21 GLY B O 1
ATOM 817 N N . GLY B 1 22 ? 12.156 -13.812 -8.75 1 91 22 GLY B N 1
ATOM 818 C CA . GLY B 1 22 ? 11.969 -13.461 -10.156 1 91 22 GLY B CA 1
ATOM 819 C C . GLY B 1 22 ? 11.008 -12.305 -10.359 1 91 22 GLY B C 1
ATOM 820 O O . GLY B 1 22 ? 10.727 -11.922 -11.492 1 91 22 GLY B O 1
ATOM 821 N N . ARG B 1 23 ? 10.539 -11.695 -9.492 1 87.88 23 ARG B N 1
ATOM 822 C CA . ARG B 1 23 ? 9.562 -10.617 -9.602 1 87.88 23 ARG B CA 1
ATOM 823 C C . ARG B 1 23 ? 10.242 -9.305 -9.969 1 87.88 23 ARG B C 1
ATOM 825 O O . ARG B 1 23 ? 9.617 -8.414 -10.555 1 87.88 23 ARG B O 1
ATOM 832 N N . TYR B 1 24 ? 11.453 -9.281 -9.609 1 95.44 24 TYR B N 1
ATOM 833 C CA . TYR B 1 24 ? 12.258 -8.086 -9.859 1 95.44 24 TYR B CA 1
ATOM 834 C C . TYR B 1 24 ? 13.633 -8.453 -10.406 1 95.44 24 TYR B C 1
ATOM 836 O O . TYR B 1 24 ? 14.18 -9.508 -10.062 1 95.44 24 TYR B O 1
ATOM 844 N N . ASN B 1 25 ? 14.148 -7.605 -11.148 1 96.19 25 ASN B N 1
ATOM 845 C CA . ASN B 1 25 ? 15.438 -7.879 -11.773 1 96.19 25 ASN B CA 1
ATOM 846 C C . ASN B 1 25 ? 16.594 -7.609 -10.82 1 96.19 25 ASN B C 1
ATOM 848 O O . ASN B 1 25 ? 17.672 -8.172 -10.977 1 96.19 25 ASN B O 1
ATOM 852 N N . ASN B 1 26 ? 16.406 -6.641 -9.945 1 96.75 26 ASN B N 1
ATOM 853 C CA . ASN B 1 26 ? 17.469 -6.273 -9.008 1 96.75 26 ASN B CA 1
ATOM 854 C C . ASN B 1 26 ? 16.906 -5.523 -7.801 1 96.75 26 ASN B C 1
ATOM 856 O O . ASN B 1 26 ? 15.703 -5.25 -7.738 1 96.75 26 ASN B O 1
ATOM 860 N N . LEU B 1 27 ? 17.734 -5.25 -6.871 1 96.12 27 LEU B N 1
ATOM 861 C CA . LEU B 1 27 ? 17.344 -4.609 -5.621 1 96.12 27 LEU B CA 1
ATOM 862 C C . LEU B 1 27 ? 16.797 -3.207 -5.871 1 96.12 27 LEU B C 1
ATOM 864 O O . LEU B 1 27 ? 15.859 -2.771 -5.199 1 96.12 27 LEU B O 1
ATOM 868 N N . SER B 1 28 ? 17.344 -2.492 -6.848 1 97.75 28 SER B N 1
ATOM 869 C CA . SER B 1 28 ? 16.875 -1.152 -7.176 1 97.75 28 SER B CA 1
ATOM 870 C C . SER B 1 28 ? 15.414 -1.177 -7.621 1 97.75 28 SER B C 1
ATOM 872 O O . SER B 1 28 ? 14.641 -0.288 -7.266 1 97.75 28 SER B O 1
ATOM 874 N N . GLU B 1 29 ? 15.109 -2.205 -8.344 1 98.06 29 GLU B N 1
ATOM 875 C CA . GLU B 1 29 ? 13.727 -2.348 -8.805 1 98.06 29 GLU B CA 1
ATOM 876 C C . GLU B 1 29 ? 12.781 -2.59 -7.633 1 98.06 29 GLU B C 1
ATOM 878 O O . GLU B 1 29 ? 11.672 -2.057 -7.605 1 98.06 29 GLU B O 1
ATOM 883 N N . VAL B 1 30 ? 13.172 -3.295 -6.691 1 98.31 30 VAL B N 1
ATOM 884 C CA . VAL B 1 30 ? 12.375 -3.57 -5.5 1 98.31 30 VAL B CA 1
ATOM 885 C C . VAL B 1 30 ? 12.148 -2.275 -4.723 1 98.31 30 VAL B C 1
ATOM 887 O O . VAL B 1 30 ? 11.008 -1.949 -4.371 1 98.31 30 VAL B O 1
ATOM 890 N N . VAL B 1 31 ? 13.188 -1.549 -4.52 1 98.06 31 VAL B N 1
ATOM 891 C CA . VAL B 1 31 ? 13.133 -0.307 -3.758 1 98.06 31 VAL B CA 1
ATOM 892 C C . VAL B 1 31 ? 12.234 0.7 -4.469 1 98.06 31 VAL B C 1
ATOM 894 O O . VAL B 1 31 ? 11.391 1.34 -3.842 1 98.06 31 VAL B O 1
ATOM 897 N N . ARG B 1 32 ? 12.406 0.785 -5.84 1 98.31 32 ARG B N 1
ATOM 898 C CA . ARG B 1 32 ? 11.562 1.712 -6.59 1 98.31 32 ARG B CA 1
ATOM 899 C C . ARG B 1 32 ? 10.086 1.335 -6.469 1 98.31 32 ARG B C 1
ATOM 901 O O . ARG B 1 32 ? 9.227 2.207 -6.332 1 98.31 32 ARG B O 1
ATOM 908 N N . SER B 1 33 ? 9.82 0.065 -6.484 1 98.38 33 SER B N 1
ATOM 909 C CA . SER B 1 33 ? 8.445 -0.394 -6.324 1 98.38 33 SER B CA 1
ATOM 910 C C . SER B 1 33 ? 7.895 -0.021 -4.949 1 98.38 33 SER B C 1
ATOM 912 O O . SER B 1 33 ? 6.758 0.442 -4.836 1 98.38 33 SER B O 1
ATOM 914 N N . GLY B 1 34 ? 8.703 -0.194 -3.889 1 98.5 34 GLY B N 1
ATOM 915 C CA . GLY B 1 34 ? 8.305 0.225 -2.555 1 98.5 34 GLY B CA 1
ATOM 916 C C . GLY B 1 34 ? 8.039 1.716 -2.453 1 98.5 34 GLY B C 1
ATOM 917 O O . GLY B 1 34 ? 7.031 2.135 -1.879 1 98.5 34 GLY B O 1
ATOM 918 N N . LEU B 1 35 ? 8.883 2.494 -3.029 1 98.5 35 LEU B N 1
ATOM 919 C CA . LEU B 1 35 ? 8.742 3.945 -2.963 1 98.5 35 LEU B CA 1
ATOM 920 C C . LEU B 1 35 ? 7.523 4.41 -3.75 1 98.5 35 LEU B C 1
ATOM 922 O O . LEU B 1 35 ? 6.871 5.387 -3.373 1 98.5 35 LEU B O 1
ATOM 926 N N . ARG B 1 36 ? 7.215 3.707 -4.863 1 98.44 36 ARG B N 1
ATOM 927 C CA . ARG B 1 36 ? 6.008 4.051 -5.609 1 98.44 36 ARG B CA 1
ATOM 928 C C . ARG B 1 36 ? 4.758 3.811 -4.77 1 98.44 36 ARG B C 1
ATOM 930 O O . ARG B 1 36 ? 3.826 4.617 -4.789 1 98.44 36 ARG B O 1
ATOM 937 N N . LEU B 1 37 ? 4.828 2.725 -4.059 1 98 37 LEU B N 1
ATOM 938 C CA . LEU B 1 37 ? 3.705 2.438 -3.176 1 98 37 LEU B CA 1
ATOM 939 C C . LEU B 1 37 ? 3.598 3.486 -2.072 1 98 37 LEU B C 1
ATOM 941 O O . LEU B 1 37 ? 2.498 3.932 -1.739 1 98 37 LEU B O 1
ATOM 945 N N . LEU B 1 38 ? 4.719 3.891 -1.456 1 98.12 38 LEU B N 1
ATOM 946 C CA . LEU B 1 38 ? 4.719 4.922 -0.423 1 98.12 38 LEU B CA 1
ATOM 947 C C . LEU B 1 38 ? 4.23 6.25 -0.983 1 98.12 38 LEU B C 1
ATOM 949 O O . LEU B 1 38 ? 3.479 6.973 -0.319 1 98.12 38 LEU B O 1
ATOM 953 N N . GLN B 1 39 ? 4.672 6.59 -2.184 1 97.88 39 GLN B N 1
ATOM 954 C CA . GLN B 1 39 ? 4.238 7.82 -2.836 1 97.88 39 GLN B CA 1
ATOM 955 C C . GLN B 1 39 ? 2.725 7.836 -3.029 1 97.88 39 GLN B C 1
ATOM 957 O O . GLN B 1 39 ? 2.066 8.844 -2.754 1 97.88 39 GLN B O 1
ATOM 962 N N . GLU B 1 40 ? 2.168 6.73 -3.521 1 96.81 40 GLU B N 1
ATOM 963 C CA . GLU B 1 40 ? 0.725 6.605 -3.701 1 96.81 40 GLU B CA 1
ATOM 964 C C . GLU B 1 40 ? -0.01 6.758 -2.373 1 96.81 40 GLU B C 1
ATOM 966 O O . GLU B 1 40 ? -1.04 7.434 -2.301 1 96.81 40 GLU B O 1
ATOM 971 N N . ALA B 1 41 ? 0.542 6.137 -1.374 1 94.5 41 ALA B N 1
ATOM 972 C CA . ALA B 1 41 ? -0.056 6.219 -0.045 1 94.5 41 ALA B CA 1
ATOM 973 C C . ALA B 1 41 ? -0.06 7.656 0.466 1 94.5 41 ALA B C 1
ATOM 975 O O . ALA B 1 41 ? -1.055 8.117 1.03 1 94.5 41 ALA B O 1
ATOM 976 N N . GLU B 1 42 ? 1.057 8.312 0.279 1 94.75 42 GLU B N 1
ATOM 977 C CA . GLU B 1 42 ? 1.161 9.703 0.704 1 94.75 42 GLU B CA 1
ATOM 978 C C . GLU B 1 42 ? 0.187 10.594 -0.066 1 94.75 42 GLU B C 1
ATOM 980 O O . GLU B 1 42 ? -0.412 11.508 0.503 1 94.75 42 GLU B O 1
ATOM 985 N N . ASP B 1 43 ? -0.001 10.367 -1.357 1 94.56 43 ASP B N 1
ATOM 986 C CA . ASP B 1 43 ? -0.94 11.125 -2.178 1 94.56 43 ASP B CA 1
ATOM 987 C C . ASP B 1 43 ? -2.375 10.93 -1.696 1 94.56 43 ASP B C 1
ATOM 989 O O . ASP B 1 43 ? -3.15 11.883 -1.629 1 94.56 43 ASP B O 1
ATOM 993 N N . ARG B 1 44 ? -2.695 9.688 -1.412 1 92.25 44 ARG B N 1
ATOM 994 C CA . ARG B 1 44 ? -4.023 9.391 -0.894 1 92.25 44 ARG B CA 1
ATOM 995 C C . ARG B 1 44 ? -4.27 10.094 0.434 1 92.25 44 ARG B C 1
ATOM 997 O O . ARG B 1 44 ? -5.344 10.656 0.655 1 92.25 44 ARG B O 1
ATOM 1004 N N . ARG B 1 45 ? -3.301 10.023 1.312 1 91.25 45 ARG B N 1
ATOM 1005 C CA . ARG B 1 45 ? -3.398 10.695 2.604 1 91.25 45 ARG B CA 1
ATOM 1006 C C . ARG B 1 45 ? -3.617 12.195 2.424 1 91.25 45 ARG B C 1
ATOM 1008 O O . ARG B 1 45 ? -4.457 12.789 3.102 1 91.25 45 ARG B O 1
ATOM 1015 N N . ARG B 1 46 ? -2.896 12.805 1.554 1 90.88 46 ARG B N 1
ATOM 1016 C CA . ARG B 1 46 ? -3.01 14.242 1.31 1 90.88 46 ARG B CA 1
ATOM 1017 C C . ARG B 1 46 ? -4.387 14.594 0.76 1 90.88 46 ARG B C 1
ATOM 1019 O O . ARG B 1 46 ? -4.977 15.602 1.151 1 90.88 46 ARG B O 1
ATOM 1026 N N . ARG B 1 47 ? -4.91 13.797 -0.13 1 93.31 47 ARG B N 1
ATOM 1027 C CA . ARG B 1 47 ? -6.238 14.016 -0.689 1 93.31 47 ARG B CA 1
ATOM 1028 C C . ARG B 1 47 ? -7.312 13.938 0.393 1 93.31 47 ARG B C 1
ATOM 1030 O O . ARG B 1 47 ? -8.219 14.766 0.439 1 93.31 47 ARG B O 1
ATOM 1037 N N . PHE B 1 48 ? -7.195 12.969 1.175 1 91.56 48 PHE B N 1
ATOM 1038 C CA . PHE B 1 48 ? -8.133 12.805 2.279 1 91.56 48 PHE B CA 1
ATOM 1039 C C . PHE B 1 48 ? -8.07 14.008 3.219 1 91.56 48 PHE B C 1
ATOM 1041 O O . PHE B 1 48 ? -9.109 14.562 3.588 1 91.56 48 PHE B O 1
ATOM 1048 N N . GLN B 1 49 ? -6.875 14.414 3.596 1 91.62 49 GLN B N 1
ATOM 1049 C CA . GLN B 1 49 ? -6.699 15.555 4.484 1 91.62 49 GLN B CA 1
ATOM 1050 C C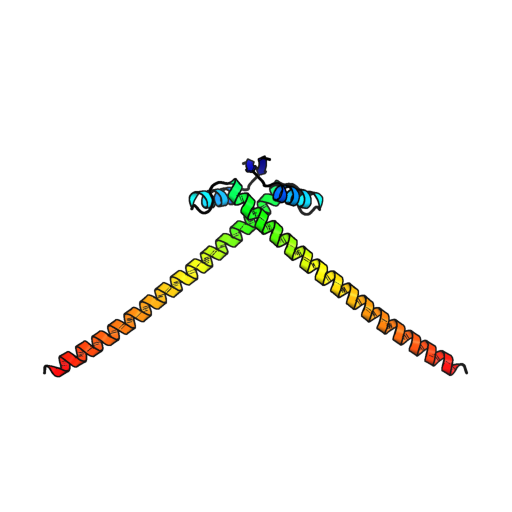 . GLN B 1 49 ? -7.301 16.828 3.873 1 91.62 49 GLN B C 1
ATOM 1052 O O . GLN B 1 49 ? -7.949 17.609 4.57 1 91.62 49 GLN B O 1
ATOM 1057 N N . SER B 1 50 ? -7.16 16.969 2.602 1 94.25 50 SER B N 1
ATOM 1058 C CA . SER B 1 50 ? -7.715 18.125 1.905 1 94.25 50 SER B CA 1
ATOM 1059 C C . SER B 1 50 ? -9.234 18.094 1.921 1 94.25 50 SER B C 1
ATOM 1061 O O . SER B 1 50 ? -9.883 19.141 2.064 1 94.25 50 SER B O 1
ATOM 1063 N N . MET B 1 51 ? -9.742 16.906 1.715 1 92.56 51 MET B N 1
ATOM 1064 C CA . MET B 1 51 ? -11.195 16.75 1.758 1 92.56 51 MET B CA 1
ATOM 1065 C C . MET B 1 51 ? -11.742 17.078 3.143 1 92.56 51 MET B C 1
ATOM 1067 O O . MET B 1 51 ? -12.766 17.766 3.264 1 92.56 51 MET B O 1
ATOM 1071 N N . VAL B 1 52 ? -11.086 16.656 4.172 1 93.38 52 VAL B N 1
ATOM 1072 C CA . VAL B 1 52 ? -11.477 16.922 5.555 1 93.38 52 VAL B CA 1
ATOM 1073 C C . VAL B 1 52 ? -11.391 18.422 5.836 1 93.38 52 VAL B C 1
ATOM 1075 O O . VAL B 1 52 ? -12.312 19 6.414 1 93.38 52 VAL B O 1
ATOM 1078 N N . GLU B 1 53 ? -10.297 19.031 5.445 1 93.56 53 GLU B N 1
ATOM 1079 C CA . GLU B 1 53 ? -10.125 20.469 5.641 1 93.56 53 GLU B CA 1
ATOM 1080 C C . GLU B 1 53 ? -11.227 21.266 4.934 1 93.56 53 GLU B C 1
ATOM 1082 O O . GLU B 1 53 ? -11.758 22.234 5.488 1 93.56 53 GLU B O 1
ATOM 1087 N N . ALA B 1 54 ? -11.602 20.891 3.744 1 92.69 54 ALA B N 1
ATOM 1088 C CA . ALA B 1 54 ? -12.672 21.547 2.986 1 92.69 54 ALA B CA 1
ATOM 1089 C C . ALA B 1 54 ? -14.016 21.375 3.682 1 92.69 54 ALA B C 1
ATOM 1091 O O . ALA B 1 54 ? -14.805 22.328 3.752 1 92.69 54 ALA B O 1
ATOM 1092 N N . ALA B 1 55 ? -14.242 20.219 4.168 1 88.81 55 ALA B N 1
ATOM 1093 C CA . ALA B 1 55 ? -15.484 19.922 4.883 1 88.81 55 ALA B CA 1
ATOM 1094 C C . ALA B 1 55 ? -15.586 20.75 6.164 1 88.81 55 ALA B C 1
ATOM 1096 O O . ALA B 1 55 ? -16.656 21.266 6.488 1 88.81 55 ALA B O 1
ATOM 1097 N N . GLU B 1 56 ? -14.555 20.844 6.828 1 92.38 56 GLU B N 1
ATOM 1098 C CA . GLU B 1 56 ? -14.5 21.641 8.047 1 92.38 56 GLU B CA 1
ATOM 1099 C C . GLU B 1 56 ? -14.711 23.125 7.738 1 92.38 56 GLU B C 1
ATOM 1101 O O . GLU B 1 56 ? -15.438 23.812 8.461 1 92.38 56 GLU B O 1
ATOM 1106 N N . ALA B 1 57 ? -14.125 23.578 6.715 1 92.12 57 ALA B N 1
ATOM 1107 C CA . ALA B 1 57 ? -14.281 24.969 6.305 1 92.12 57 ALA B CA 1
ATOM 1108 C C . ALA B 1 57 ? -15.727 25.281 5.93 1 92.12 57 ALA B C 1
ATOM 1110 O O . ALA B 1 57 ? -16.25 26.344 6.266 1 92.12 57 ALA B O 1
ATOM 1111 N N . GLU B 1 58 ? -16.391 24.344 5.215 1 88.69 58 GLU B N 1
ATOM 1112 C CA . GLU B 1 58 ? -17.797 24.5 4.836 1 88.69 58 GLU B CA 1
ATOM 1113 C C . GLU B 1 58 ? -18.703 24.484 6.062 1 88.69 58 GLU B C 1
ATOM 1115 O O . GLU B 1 58 ? -19.625 25.297 6.164 1 88.69 58 GLU B O 1
ATOM 1120 N N . ALA B 1 59 ? -18.375 23.672 6.984 1 88.38 59 ALA B N 1
ATOM 1121 C CA . ALA B 1 59 ? -19.141 23.594 8.227 1 88.38 59 ALA B CA 1
ATOM 1122 C C . ALA B 1 59 ? -19 24.891 9.039 1 88.38 59 ALA B C 1
ATOM 1124 O O . ALA B 1 59 ? -19.969 25.391 9.594 1 88.38 59 ALA B O 1
ATOM 1125 N N . ASP B 1 60 ? -17.875 25.359 9.07 1 88.56 60 ASP B N 1
ATOM 1126 C CA . ASP B 1 60 ? -17.625 26.625 9.766 1 88.56 60 ASP B CA 1
ATOM 1127 C C . ASP B 1 60 ? -18.375 27.781 9.109 1 88.56 60 ASP B C 1
ATOM 1129 O O . ASP B 1 60 ? -18.922 28.641 9.797 1 88.56 60 ASP B O 1
ATOM 1133 N N . ARG B 1 61 ? -18.516 27.766 7.816 1 89.19 61 ARG B N 1
ATOM 1134 C CA . ARG B 1 61 ? -19.234 28.797 7.078 1 89.19 61 ARG B CA 1
ATOM 1135 C C . ARG B 1 61 ? -20.734 28.703 7.324 1 89.19 61 ARG B C 1
ATOM 1137 O O . ARG B 1 61 ? -21.406 29.719 7.539 1 89.19 61 ARG B O 1
ATOM 1144 N N . GLU B 1 62 ? -21.203 27.5 7.305 1 82.56 62 GLU B N 1
ATOM 1145 C CA . GLU B 1 62 ? -22.641 27.297 7.547 1 82.56 62 GLU B CA 1
ATOM 1146 C C . GLU B 1 62 ? -23 27.656 8.984 1 82.56 62 GLU B C 1
ATOM 1148 O O . GLU B 1 62 ? -24.062 28.234 9.234 1 82.56 62 GLU B O 1
ATOM 1153 N N . GLY B 1 63 ? -22.156 27.266 9.82 1 79.38 63 GLY B N 1
ATOM 1154 C CA . GLY B 1 63 ? -22.375 27.641 11.211 1 79.38 63 GLY B CA 1
ATOM 1155 C C . GLY B 1 63 ? -22.312 29.125 11.445 1 79.38 63 GLY B C 1
ATOM 1156 O O . GLY B 1 63 ? -23.094 29.672 12.227 1 79.38 63 GLY B O 1
ATOM 1157 N N . SER B 1 64 ? -21.5 29.828 10.898 1 83 64 SER B N 1
ATOM 1158 C CA . SER B 1 64 ? -21.375 31.281 10.984 1 83 64 SER B CA 1
ATOM 1159 C C . SER B 1 64 ? -22.594 31.984 10.391 1 83 64 SER B C 1
ATOM 1161 O O . SER B 1 64 ? -23.078 32.969 10.945 1 83 64 SER B O 1
ATOM 1163 N N . VAL B 1 65 ? -23.172 31.484 9.359 1 81.56 65 VAL B N 1
ATOM 1164 C CA . VAL B 1 65 ? -24.344 32.062 8.695 1 81.56 65 VAL B CA 1
ATOM 1165 C C . VAL B 1 65 ? -25.578 31.906 9.586 1 81.56 65 VAL B C 1
ATOM 1167 O O . VAL B 1 65 ? -26.375 32.844 9.711 1 81.56 65 VAL B O 1
ATOM 1170 N N . ASP B 1 66 ? -25.609 30.766 10.188 1 77 66 ASP B N 1
ATOM 1171 C CA . ASP B 1 66 ? -26.734 30.531 11.07 1 77 66 ASP B CA 1
ATOM 1172 C C . ASP B 1 66 ? -26.703 31.469 12.273 1 77 66 ASP B C 1
ATOM 1174 O O . ASP B 1 66 ? -27.719 32.094 12.633 1 77 66 ASP B O 1
ATOM 1178 N N . LEU B 1 67 ? -25.547 31.734 12.852 1 81 67 LEU B N 1
ATOM 1179 C CA . LEU B 1 67 ? -25.375 32.625 14 1 81 67 LEU B CA 1
ATOM 1180 C C . LEU B 1 67 ? -25.688 34.062 13.609 1 81 67 LEU B C 1
ATOM 1182 O O . LEU B 1 67 ? -26.375 34.781 14.344 1 81 67 LEU B O 1
ATOM 1186 N N . GLU B 1 68 ? -25.219 34.406 12.516 1 81.94 68 GLU B N 1
ATOM 1187 C CA . GLU B 1 68 ? -25.469 35.75 12.023 1 81.94 68 GLU B CA 1
ATOM 1188 C C . GLU B 1 68 ? -26.969 35.969 11.789 1 81.94 68 GLU B C 1
ATOM 1190 O O . GLU B 1 68 ? -27.5 37.062 12.07 1 81.94 68 GLU B O 1
ATOM 1195 N N . GLY B 1 69 ? -27.562 35 11.211 1 81.06 69 GLY B N 1
ATOM 1196 C CA . GLY B 1 69 ? -29.016 35.062 11.047 1 81.06 69 GLY B CA 1
ATOM 1197 C C . GLY B 1 69 ? -29.75 35.188 12.359 1 81.06 69 GLY B C 1
ATOM 1198 O O . GLY B 1 69 ? -30.672 36 12.477 1 81.06 69 GLY B O 1
ATOM 1199 N N . VAL B 1 70 ? -29.391 34.438 13.281 1 84.38 70 VAL B N 1
ATOM 1200 C CA . VAL B 1 70 ? -30.016 34.469 14.594 1 84.38 70 VAL B CA 1
ATOM 1201 C C . VAL B 1 70 ? -29.797 35.844 15.242 1 84.38 70 VAL B C 1
ATOM 1203 O O . VAL B 1 70 ? -30.734 36.438 15.789 1 84.38 70 VAL B O 1
ATOM 1206 N N . LEU B 1 71 ? -28.594 36.406 15.18 1 86.5 71 LEU B N 1
ATOM 1207 C CA . LEU B 1 71 ? -28.281 37.719 15.758 1 86.5 71 LEU B CA 1
ATOM 1208 C C . LEU B 1 71 ? -29.062 38.812 15.07 1 86.5 71 LEU B C 1
ATOM 1210 O O . LEU B 1 71 ? -29.531 39.75 15.727 1 86.5 71 LEU B O 1
ATOM 1214 N N . ALA B 1 72 ? -29.281 38.688 13.781 1 86.12 72 ALA B N 1
ATOM 1215 C CA . ALA B 1 72 ? -30.062 39.656 13.023 1 86.12 72 ALA B CA 1
ATOM 1216 C C . ALA B 1 72 ? -31.516 39.625 13.469 1 86.12 72 ALA B C 1
ATOM 1218 O O . ALA B 1 72 ? -32.156 40.688 13.578 1 86.12 72 ALA B O 1
ATOM 1219 N N . GLU B 1 73 ? -31.984 38.406 13.695 1 84.44 73 GLU B N 1
ATOM 1220 C CA . GLU B 1 73 ? -33.375 38.281 14.156 1 84.44 73 GLU B CA 1
ATOM 1221 C C . GLU B 1 73 ? -33.562 38.906 15.539 1 84.44 73 GLU B C 1
ATOM 1223 O O . GLU B 1 73 ? -34.562 39.562 15.797 1 84.44 73 GLU B O 1
ATOM 1228 N N . ILE B 1 74 ? -32.594 38.688 16.422 1 85.31 74 ILE B N 1
ATOM 1229 C CA . ILE B 1 74 ? -32.656 39.25 17.766 1 85.31 74 ILE B CA 1
ATOM 1230 C C . ILE B 1 74 ? -32.594 40.781 17.703 1 85.31 74 ILE B C 1
ATOM 1232 O O . ILE B 1 74 ? -33.375 41.469 18.359 1 85.31 74 ILE B O 1
ATOM 1236 N N . ASP B 1 75 ? -31.641 41.219 16.875 1 86.06 75 ASP B N 1
ATOM 1237 C CA . ASP B 1 75 ? -31.547 42.688 16.688 1 86.06 75 ASP B CA 1
ATOM 1238 C C . ASP B 1 75 ? -32.844 43.25 16.141 1 86.06 75 ASP B C 1
ATOM 1240 O O . ASP B 1 75 ? -33.281 44.312 16.562 1 86.06 75 ASP B O 1
ATOM 1244 N N . GLY B 1 76 ? -33.406 42.5 15.234 1 79.81 76 GLY B N 1
ATOM 1245 C CA . GLY B 1 76 ? -34.688 42.906 14.711 1 79.81 76 GLY B CA 1
ATOM 1246 C C . GLY B 1 76 ? -35.781 42.969 15.766 1 79.81 76 GLY B C 1
ATOM 1247 O O . GLY B 1 76 ? -36.594 43.906 15.789 1 79.81 76 GLY B O 1
ATOM 1248 N N . ILE B 1 77 ? -35.812 42.031 16.625 1 83.06 77 ILE B N 1
ATOM 1249 C CA . ILE B 1 77 ? -36.812 41.938 17.688 1 83.06 77 ILE B CA 1
ATOM 1250 C C . ILE B 1 77 ? -36.594 43.062 18.688 1 83.06 77 ILE B C 1
ATOM 1252 O O . ILE B 1 77 ? -37.562 43.719 19.109 1 83.06 77 ILE B O 1
ATOM 1256 N N . ILE B 1 78 ? -35.375 43.375 19.031 1 85.19 78 ILE B N 1
ATOM 1257 C CA . ILE B 1 78 ? -35.031 44.406 19.984 1 85.19 78 ILE B CA 1
ATOM 1258 C C . ILE B 1 78 ? -35.406 45.781 19.406 1 85.19 78 ILE B C 1
ATOM 1260 O O . ILE B 1 78 ? -36 46.625 20.078 1 85.19 78 ILE B O 1
ATOM 1264 N N . ASP B 1 79 ? -35.094 45.938 18.141 1 82.19 79 ASP B N 1
ATOM 1265 C CA . ASP B 1 79 ? -35.438 47.188 17.484 1 82.19 79 ASP B CA 1
ATOM 1266 C C . ASP B 1 79 ? -36.969 47.375 17.422 1 82.19 79 ASP B C 1
ATOM 1268 O O . ASP B 1 79 ? -37.438 48.5 17.562 1 82.19 79 ASP B O 1
ATOM 1272 N N . ALA B 1 80 ? -37.594 46.344 17.328 1 82.44 80 ALA B N 1
ATOM 1273 C CA . ALA B 1 80 ? -39.031 46.406 17.234 1 82.44 80 ALA B CA 1
ATOM 1274 C C . ALA B 1 80 ? -39.656 46.688 18.578 1 82.44 80 ALA B C 1
ATOM 1276 O O . ALA B 1 80 ? -40.75 47.281 18.656 1 82.44 80 ALA B O 1
ATOM 1277 N N . SER B 1 81 ? -39.031 46.312 19.578 1 78.75 81 SER B N 1
ATOM 1278 C CA . SER B 1 81 ? -39.562 46.5 20.906 1 78.75 81 SER B CA 1
ATOM 1279 C C . SER B 1 81 ? -39.281 47.906 21.422 1 78.75 81 SER B C 1
ATOM 1281 O O . SER B 1 81 ? -39.969 48.406 22.328 1 78.75 81 SER B O 1
ATOM 1283 N N . ARG B 1 82 ? -38.406 48.594 21 1 74.44 82 ARG B N 1
ATOM 1284 C CA . ARG B 1 82 ? -38.031 49.938 21.438 1 74.44 82 ARG B CA 1
ATOM 1285 C C . ARG B 1 82 ? -38.938 51 20.766 1 74.44 82 ARG B C 1
ATOM 1287 O O . ARG B 1 82 ? -39.094 52.094 21.297 1 74.44 82 ARG B O 1
ATOM 1294 N N . GLN B 1 83 ? -39.625 50.656 19.672 1 69.88 83 GLN B N 1
ATOM 1295 C CA . GLN B 1 83 ? -40.594 51.594 19.078 1 69.88 83 GLN B CA 1
ATOM 1296 C C . GLN B 1 83 ? -42 51.406 19.703 1 69.88 83 GLN B C 1
ATOM 1298 O O . GLN B 1 83 ? -42.719 52.375 19.875 1 69.88 83 GLN B O 1
#

Organism: Rhodospirillum rubrum (strain ATCC 11170 / ATH 1.1.1 / DSM 467 / LMG 4362 / NCIMB 8255 / S1) (NCBI:txid269796)

Secondary structure (DSSP, 8-state):
-EEEEE--HHHHHHHHHHHHTTS-SSHHHHHHHHHHHHHHHHHHHHHHHHHHHHHHHHHHHHHHHHHHHHHHHHHHHHHHHH-/-EEEEE--HHHHHHHHHHHHTTS-SSHHHHHHHHHHHHHHHHHHHHHHHHHHHHHHHHHHHHHHHHHHHHHHHHHHHHHHHH-

Radius of gyration: 31.74 Å; Cα contacts (8 Å, |Δi|>4): 110; chains: 2; bounding box: 65×111×39 Å